Protein AF-A0A1G0JQZ8-F1 (afdb_monomer_lite)

Secondary structure (DSSP, 8-state):
-----------HHHHHHHHHHHHHHHTT--HHHHHHHHHHHHHHHH--B-TTSSBPPHHHHHHHHHHHHHHHHHHHHHHHS------GGGS-HHHHHHTS-SS-HHHHHHHHHHTTTPPPGGG-----------HHHHHHHHTS------

Sequence (150 aa):
MRCRGRPCIKNQSDDVIGKTAQKLIMLGFPRRKVYDELCVPAANILNRTDSYNKSLSSDRIEQIHENWVAETKNKLIQSKGYYIPFQRWRYKKFSLQSRRLKIPINDLIKLLLKNKGNWPEKNIPGIYIDWELAPKAEKELMLMPRCVLK

Foldseek 3Di:
DDPDDDPPPPLLLLLLLLLQLQVVVLLLDDNLVSLQLLQVLSCVLVVDADPVSHGDHSVRSVVSNVVNVVVVQVVCCVPPVGDDDDDSQQDDPVLSVLSDDPDDSNVSSNQCSNVSSDDDPVDDRCSPPPSRGDPVRVVVVVVDPDPPDD

pLDDT: mean 73.19, std 17.37, range [35.72, 93.06]

Structure (mmCIF, N/CA/C/O backbone):
data_AF-A0A1G0JQZ8-F1
#
_entry.id   AF-A0A1G0JQZ8-F1
#
loop_
_atom_site.group_PDB
_atom_site.id
_atom_site.type_symbol
_atom_site.label_atom_id
_atom_site.label_alt_id
_atom_site.label_comp_id
_atom_site.label_asym_id
_atom_site.label_entity_id
_atom_site.label_seq_id
_atom_site.pdbx_PDB_ins_code
_atom_site.Cartn_x
_atom_site.Cartn_y
_atom_site.Cartn_z
_atom_site.occupancy
_atom_site.B_iso_or_equiv
_atom_site.auth_seq_id
_atom_site.auth_comp_id
_atom_site.auth_asym_id
_atom_site.auth_atom_id
_atom_site.pdbx_PDB_model_num
ATOM 1 N N . MET A 1 1 ? 37.049 4.497 -0.573 1.00 35.72 1 MET A N 1
ATOM 2 C CA . MET A 1 1 ? 36.426 5.278 -1.667 1.00 35.72 1 MET A CA 1
ATOM 3 C C . MET A 1 1 ? 34.988 5.615 -1.283 1.00 35.72 1 MET A C 1
ATOM 5 O O . MET A 1 1 ? 34.199 4.707 -1.070 1.00 35.72 1 MET A O 1
ATOM 9 N N . ARG A 1 2 ? 34.666 6.903 -1.092 1.00 38.53 2 ARG A N 1
ATOM 10 C CA . ARG A 1 2 ? 33.317 7.381 -0.732 1.00 38.53 2 ARG A CA 1
ATOM 11 C C . ARG A 1 2 ? 32.495 7.552 -2.011 1.00 38.53 2 ARG A C 1
ATOM 13 O O . ARG A 1 2 ? 32.789 8.454 -2.792 1.00 38.53 2 ARG A O 1
ATOM 20 N N . CYS A 1 3 ? 31.472 6.728 -2.216 1.00 37.31 3 CYS A N 1
ATOM 21 C CA . CYS A 1 3 ? 30.469 6.984 -3.248 1.00 37.31 3 CYS A CA 1
ATOM 22 C C . CYS A 1 3 ? 29.627 8.190 -2.807 1.00 37.31 3 CYS A C 1
ATOM 24 O O . CYS A 1 3 ? 28.748 8.070 -1.958 1.00 37.31 3 CYS A O 1
ATOM 26 N N . ARG A 1 4 ? 29.966 9.376 -3.324 1.00 40.69 4 ARG A N 1
ATOM 27 C CA . ARG A 1 4 ? 29.183 10.605 -3.147 1.00 40.69 4 ARG A CA 1
ATOM 28 C C . ARG A 1 4 ? 27.842 10.443 -3.864 1.00 40.69 4 ARG A C 1
ATOM 30 O O . ARG A 1 4 ? 27.792 9.929 -4.979 1.00 40.69 4 ARG A O 1
ATOM 37 N N . GLY A 1 5 ? 26.777 10.848 -3.178 1.00 43.28 5 GLY A N 1
ATOM 38 C CA . GLY A 1 5 ? 25.393 10.591 -3.543 1.00 43.28 5 GLY A CA 1
ATOM 39 C C . GLY A 1 5 ? 25.036 11.057 -4.948 1.00 43.28 5 GLY A C 1
ATOM 40 O O 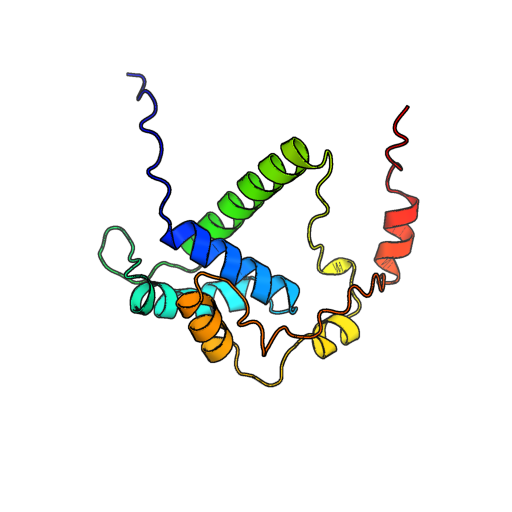. GLY A 1 5 ? 24.925 12.253 -5.209 1.00 43.28 5 GLY A O 1
ATOM 41 N N . ARG A 1 6 ? 24.760 10.093 -5.829 1.00 37.78 6 ARG A N 1
ATOM 42 C CA . ARG A 1 6 ? 23.808 10.345 -6.905 1.00 37.78 6 ARG A CA 1
ATOM 43 C C . ARG A 1 6 ? 22.442 10.503 -6.236 1.00 37.78 6 ARG A C 1
ATOM 45 O O . ARG A 1 6 ? 22.083 9.619 -5.455 1.00 37.78 6 ARG A O 1
ATOM 52 N N . PRO A 1 7 ? 21.692 11.588 -6.491 1.00 40.25 7 PRO A N 1
ATOM 53 C CA . PRO A 1 7 ? 20.300 11.631 -6.081 1.00 40.25 7 PRO A CA 1
ATOM 54 C C . PRO A 1 7 ? 19.634 10.415 -6.716 1.00 40.25 7 PRO A C 1
ATOM 56 O O . PRO A 1 7 ? 19.694 10.240 -7.935 1.00 40.25 7 PRO A O 1
ATOM 59 N N . CYS A 1 8 ? 19.092 9.524 -5.888 1.00 45.25 8 CYS A N 1
ATOM 60 C CA . CYS A 1 8 ? 18.277 8.416 -6.353 1.00 45.25 8 CYS A CA 1
ATOM 61 C C . CYS A 1 8 ? 17.207 9.049 -7.242 1.00 45.25 8 CYS A C 1
ATOM 63 O O . CYS A 1 8 ? 16.386 9.811 -6.729 1.00 45.25 8 CYS A O 1
ATOM 65 N N . ILE A 1 9 ? 17.277 8.845 -8.564 1.00 48.66 9 ILE A N 1
ATOM 66 C CA . ILE A 1 9 ? 16.273 9.384 -9.482 1.00 48.66 9 ILE A CA 1
ATOM 67 C C . ILE A 1 9 ? 14.943 8.904 -8.932 1.00 48.66 9 ILE A C 1
ATOM 69 O O . ILE A 1 9 ? 14.720 7.700 -8.790 1.00 48.66 9 ILE A O 1
ATOM 73 N N . LYS A 1 10 ? 14.116 9.858 -8.505 1.00 54.47 10 LYS A N 1
ATOM 74 C CA . LYS A 1 10 ? 12.875 9.530 -7.837 1.00 54.47 10 LYS A CA 1
ATOM 75 C C . LYS A 1 10 ? 11.973 8.879 -8.873 1.00 54.47 10 LYS A C 1
ATOM 77 O O . LYS A 1 10 ? 11.407 9.559 -9.725 1.00 54.47 10 LYS A O 1
ATOM 82 N N . ASN A 1 11 ? 11.872 7.557 -8.817 1.00 73.44 11 ASN A N 1
ATOM 83 C CA . ASN A 1 11 ? 11.034 6.810 -9.735 1.00 73.44 11 ASN A CA 1
ATOM 84 C C . ASN A 1 11 ? 9.582 7.186 -9.461 1.00 73.44 11 ASN A C 1
ATOM 86 O O . ASN A 1 11 ? 9.010 6.819 -8.435 1.00 73.44 11 ASN A O 1
ATOM 90 N N . GLN A 1 12 ? 8.976 7.913 -10.397 1.00 84.25 12 GLN A N 1
ATOM 91 C CA . GLN A 1 12 ? 7.564 8.280 -10.340 1.00 84.25 12 GLN A CA 1
ATOM 92 C C . GLN A 1 12 ? 6.673 7.042 -10.138 1.00 84.25 12 GLN A C 1
ATOM 94 O O . GLN A 1 12 ? 5.681 7.104 -9.414 1.00 84.25 12 GLN A O 1
ATOM 99 N N . SER A 1 13 ? 7.074 5.900 -10.703 1.00 86.06 13 SER A N 1
ATOM 100 C CA . SER A 1 13 ? 6.422 4.603 -10.516 1.00 86.06 13 SER A CA 1
ATOM 101 C C . SER A 1 13 ? 6.472 4.105 -9.068 1.00 86.06 13 SER A C 1
ATOM 103 O O . SER A 1 13 ? 5.464 3.609 -8.574 1.00 86.06 13 SER A O 1
ATOM 105 N N . ASP A 1 14 ? 7.592 4.283 -8.360 1.00 88.81 14 ASP A N 1
ATOM 106 C CA . ASP A 1 14 ? 7.737 3.857 -6.959 1.00 88.81 14 ASP A CA 1
ATOM 107 C C . ASP A 1 14 ? 6.813 4.698 -6.050 1.00 88.81 14 ASP A C 1
ATOM 109 O O . ASP A 1 14 ? 6.157 4.167 -5.153 1.00 88.81 14 ASP A O 1
ATOM 113 N N . ASP A 1 15 ? 6.644 5.988 -6.362 1.00 89.75 15 ASP A N 1
ATOM 114 C CA . ASP A 1 15 ? 5.682 6.876 -5.692 1.00 89.75 15 ASP A CA 1
ATOM 115 C C . ASP A 1 15 ? 4.223 6.422 -5.906 1.00 89.75 15 ASP A C 1
ATOM 117 O O . ASP A 1 15 ? 3.404 6.466 -4.982 1.00 89.75 15 ASP A O 1
ATOM 121 N N . VAL A 1 16 ? 3.878 5.978 -7.120 1.00 91.44 16 VAL A N 1
ATOM 122 C CA . VAL A 1 16 ? 2.539 5.452 -7.446 1.00 91.44 16 VAL A CA 1
ATOM 123 C C . VAL A 1 16 ? 2.278 4.126 -6.728 1.00 91.44 16 VAL A C 1
ATOM 125 O O . VAL A 1 16 ? 1.188 3.935 -6.178 1.00 91.44 16 VAL A O 1
ATOM 128 N N . ILE A 1 17 ? 3.268 3.232 -6.688 1.00 91.81 17 ILE A N 1
ATOM 129 C CA . ILE A 1 17 ? 3.188 1.947 -5.979 1.00 91.81 17 ILE A CA 1
ATOM 130 C C . ILE A 1 17 ? 2.993 2.190 -4.480 1.00 91.81 17 ILE A C 1
ATOM 132 O O . ILE A 1 17 ? 2.048 1.655 -3.897 1.00 91.81 17 ILE A O 1
ATOM 136 N N . GLY A 1 18 ? 3.812 3.056 -3.873 1.00 90.56 18 GLY A N 1
ATOM 137 C CA . GLY A 1 18 ? 3.715 3.404 -2.454 1.00 90.56 18 GLY A CA 1
ATOM 138 C C . GLY A 1 18 ? 2.347 3.980 -2.079 1.00 90.56 18 GLY A C 1
ATOM 139 O O . GLY A 1 18 ? 1.711 3.510 -1.131 1.00 90.56 18 GLY A O 1
ATOM 140 N N . LYS A 1 19 ? 1.828 4.925 -2.877 1.00 90.88 19 LYS A N 1
ATOM 141 C CA . LYS A 1 19 ? 0.471 5.480 -2.702 1.00 90.88 19 LYS A CA 1
ATOM 142 C C . LYS A 1 19 ? -0.619 4.416 -2.810 1.00 90.88 19 LYS A C 1
ATOM 144 O O . LYS A 1 19 ? -1.554 4.407 -2.007 1.00 90.88 19 LYS A O 1
ATOM 149 N N . THR A 1 20 ? -0.513 3.534 -3.800 1.00 91.44 20 THR A N 1
ATOM 150 C CA . THR A 1 20 ? -1.500 2.475 -4.054 1.00 91.44 20 THR A CA 1
ATOM 151 C C . THR A 1 20 ? -1.538 1.478 -2.901 1.00 91.44 20 THR A C 1
ATOM 153 O O . THR A 1 20 ? -2.612 1.205 -2.359 1.00 91.44 20 THR A O 1
ATOM 156 N N . ALA A 1 21 ? -0.368 1.005 -2.464 1.00 91.44 21 ALA A N 1
ATOM 157 C CA . ALA A 1 21 ? -0.238 0.112 -1.320 1.00 91.44 21 ALA A CA 1
ATOM 158 C C . ALA A 1 21 ? -0.844 0.740 -0.058 1.00 91.44 21 ALA A C 1
ATOM 160 O O . ALA A 1 21 ? -1.675 0.119 0.609 1.00 91.44 21 ALA A O 1
ATOM 161 N N . GLN A 1 22 ? -0.513 2.006 0.222 1.00 89.75 22 GLN A N 1
ATOM 162 C CA . GLN A 1 22 ? -1.040 2.718 1.383 1.00 89.75 22 GLN A CA 1
ATOM 163 C C . GLN A 1 22 ? -2.572 2.788 1.377 1.00 89.75 22 GLN A C 1
ATOM 165 O O . GLN A 1 22 ? -3.200 2.535 2.405 1.00 89.75 22 GLN A O 1
ATOM 170 N N . LYS A 1 23 ? -3.194 3.093 0.233 1.00 87.12 23 LYS A N 1
ATOM 171 C CA . LYS A 1 23 ? -4.658 3.198 0.130 1.00 87.12 23 LYS A CA 1
ATOM 172 C C . LYS A 1 23 ? -5.361 1.870 0.364 1.00 87.12 23 LYS A C 1
ATOM 174 O O . LYS A 1 23 ? -6.347 1.830 1.093 1.00 87.12 23 LYS A O 1
ATOM 179 N N . LEU A 1 24 ? -4.838 0.781 -0.188 1.00 87.25 24 LEU A N 1
ATOM 180 C CA . LEU A 1 24 ? -5.396 -0.554 0.037 1.00 87.25 24 LEU A CA 1
ATOM 181 C C . LEU A 1 24 ? -5.239 -0.984 1.503 1.00 87.25 24 LEU A C 1
ATOM 183 O O . LEU A 1 24 ? -6.166 -1.535 2.098 1.00 87.25 24 LEU A O 1
ATOM 187 N N . ILE A 1 25 ? -4.106 -0.664 2.130 1.00 86.44 25 ILE A N 1
ATOM 188 C CA . ILE A 1 25 ? -3.901 -0.909 3.563 1.00 86.44 25 ILE A CA 1
ATOM 189 C C . ILE A 1 25 ? -4.911 -0.111 4.402 1.00 86.44 25 ILE A C 1
ATOM 191 O O . ILE A 1 25 ? -5.494 -0.663 5.338 1.00 86.44 25 ILE A O 1
ATOM 195 N N . MET A 1 26 ? -5.173 1.150 4.045 1.00 79.94 26 MET A N 1
ATOM 196 C CA . MET A 1 26 ? -6.178 1.991 4.710 1.00 79.94 26 MET A CA 1
ATOM 197 C C . MET A 1 26 ? -7.615 1.471 4.537 1.00 79.94 26 MET A C 1
ATOM 199 O O . MET A 1 26 ? -8.426 1.626 5.450 1.00 79.94 26 MET A O 1
ATOM 203 N N . LEU A 1 27 ? -7.912 0.782 3.429 1.00 78.00 27 LEU A N 1
ATOM 204 C CA . LEU A 1 27 ? -9.167 0.040 3.226 1.00 78.00 27 LEU A CA 1
ATOM 205 C C . LEU A 1 27 ? -9.257 -1.266 4.033 1.00 78.00 27 LEU A C 1
ATOM 207 O O . LEU A 1 27 ? -10.251 -1.984 3.958 1.00 78.00 27 LEU A O 1
ATOM 211 N N . GLY A 1 28 ? -8.229 -1.603 4.813 1.00 76.88 28 GLY A N 1
ATOM 212 C CA . GLY A 1 28 ? -8.234 -2.770 5.690 1.00 76.88 28 GLY A CA 1
ATOM 213 C C . GLY A 1 28 ? -7.759 -4.067 5.029 1.00 76.88 28 GLY A C 1
ATOM 214 O O . GLY A 1 28 ? -7.887 -5.148 5.63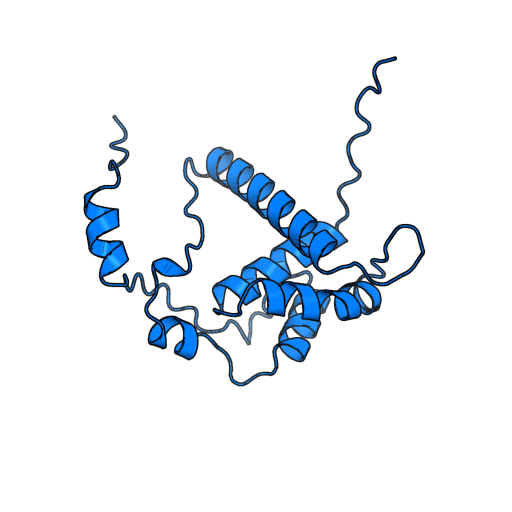6 1.00 76.88 28 GLY A O 1
ATOM 215 N N . PHE A 1 29 ? -7.169 -4.006 3.831 1.00 83.75 29 PHE A N 1
ATOM 216 C CA . PHE A 1 29 ? -6.486 -5.162 3.249 1.00 83.75 29 PHE A CA 1
ATOM 217 C C . PHE A 1 29 ? -5.212 -5.512 4.052 1.00 83.75 29 PHE A C 1
ATOM 219 O O . PHE A 1 29 ? -4.554 -4.619 4.596 1.00 83.75 29 PHE A O 1
ATOM 226 N N . PRO A 1 30 ? -4.876 -6.806 4.226 1.00 85.50 30 PRO A N 1
ATOM 227 C CA . PRO A 1 30 ? -3.631 -7.215 4.882 1.00 85.50 30 PRO A CA 1
ATOM 228 C C . PRO A 1 30 ? -2.408 -6.809 4.050 1.00 85.50 30 PRO A C 1
ATOM 230 O O . PRO A 1 30 ? -2.426 -6.993 2.838 1.00 85.50 30 PRO A O 1
ATOM 233 N N . ARG A 1 31 ? -1.336 -6.325 4.695 1.00 88.94 31 ARG A N 1
ATOM 234 C CA . ARG A 1 31 ? -0.118 -5.840 4.012 1.00 88.94 31 ARG A CA 1
ATOM 235 C C . ARG A 1 31 ? 0.469 -6.857 3.033 1.00 88.94 31 ARG A C 1
ATOM 237 O O . ARG A 1 31 ? 0.591 -6.537 1.861 1.00 88.94 31 ARG A O 1
ATOM 244 N N . ARG A 1 32 ? 0.732 -8.090 3.490 1.00 88.88 32 ARG A N 1
ATOM 245 C CA . ARG A 1 32 ? 1.304 -9.149 2.638 1.00 88.88 32 ARG A CA 1
ATOM 246 C C . ARG A 1 32 ? 0.467 -9.404 1.391 1.00 88.88 32 ARG A C 1
ATOM 248 O O . ARG A 1 32 ? 0.981 -9.292 0.291 1.00 88.88 32 ARG A O 1
ATOM 255 N N . LYS A 1 33 ? -0.851 -9.551 1.561 1.00 89.00 33 LYS A N 1
ATOM 256 C CA . LYS A 1 33 ? -1.777 -9.705 0.433 1.00 89.00 33 LYS A CA 1
ATOM 257 C C . LYS A 1 33 ? -1.705 -8.534 -0.558 1.00 89.00 33 LYS A C 1
ATOM 259 O O . LYS A 1 33 ? -1.750 -8.755 -1.759 1.00 89.00 33 LYS A O 1
ATOM 264 N N . VAL A 1 34 ? -1.596 -7.295 -0.069 1.00 90.06 34 VAL A N 1
ATOM 265 C CA . VAL A 1 34 ? -1.443 -6.114 -0.937 1.00 90.06 34 VAL A CA 1
ATOM 266 C C . VAL A 1 34 ? -0.130 -6.172 -1.720 1.00 90.06 34 VAL A C 1
ATOM 268 O O . VAL A 1 34 ? -0.134 -5.892 -2.914 1.00 90.06 34 VAL A O 1
ATOM 271 N N . TYR A 1 35 ? 0.977 -6.531 -1.070 1.00 92.81 35 TYR A N 1
ATOM 272 C CA . TYR A 1 35 ? 2.288 -6.588 -1.717 1.00 92.81 35 TYR A CA 1
ATOM 273 C C . TYR A 1 35 ? 2.359 -7.694 -2.772 1.00 92.81 35 TYR A C 1
ATOM 275 O O . TYR A 1 35 ? 2.791 -7.428 -3.892 1.00 92.81 35 TYR A O 1
ATOM 283 N N . ASP A 1 36 ? 1.863 -8.889 -2.455 1.00 90.62 36 ASP A N 1
ATOM 284 C CA . ASP A 1 36 ? 1.840 -10.024 -3.382 1.00 90.62 36 ASP A CA 1
ATOM 285 C C . ASP A 1 36 ? 1.002 -9.702 -4.629 1.00 90.62 36 ASP A C 1
ATOM 287 O O . ASP A 1 36 ? 1.443 -9.908 -5.760 1.00 90.62 36 ASP A O 1
ATOM 291 N N . GLU A 1 37 ? -0.180 -9.106 -4.444 1.00 91.75 37 GLU A N 1
ATOM 292 C CA . GLU A 1 37 ? -1.065 -8.776 -5.564 1.00 91.75 37 GLU A CA 1
ATOM 293 C C . GLU A 1 37 ? -0.615 -7.555 -6.382 1.00 91.75 37 GLU A C 1
ATOM 295 O O . GLU A 1 37 ? -1.043 -7.402 -7.525 1.00 91.75 37 GLU A O 1
ATOM 300 N N . LEU A 1 38 ? 0.262 -6.694 -5.852 1.00 90.88 38 LEU A N 1
ATOM 301 C CA . LEU A 1 38 ? 0.801 -5.542 -6.588 1.00 90.88 38 LEU A CA 1
ATOM 302 C C . LEU A 1 38 ? 1.944 -5.904 -7.548 1.00 90.88 38 LEU A C 1
ATOM 304 O O . LEU A 1 38 ? 2.194 -5.138 -8.480 1.00 90.88 38 LEU A O 1
ATOM 308 N N . CYS A 1 39 ? 2.607 -7.051 -7.361 1.00 88.69 39 CYS A N 1
ATOM 309 C CA . CYS A 1 39 ? 3.801 -7.463 -8.113 1.00 88.69 39 CYS A CA 1
ATOM 310 C C . CYS A 1 39 ? 3.590 -7.453 -9.633 1.00 88.69 39 CYS A C 1
ATOM 312 O O . CYS A 1 39 ? 4.309 -6.779 -10.376 1.00 88.69 39 CYS A O 1
ATOM 314 N N . VAL A 1 40 ? 2.570 -8.178 -10.095 1.00 87.00 40 VAL A N 1
ATOM 315 C CA . VAL A 1 40 ? 2.275 -8.342 -11.525 1.00 87.00 40 VAL A CA 1
ATOM 316 C C . VAL A 1 40 ? 1.653 -7.075 -12.134 1.00 87.00 40 VAL A C 1
ATOM 318 O O . VAL A 1 40 ? 2.137 -6.617 -13.171 1.00 87.00 40 VAL A O 1
ATOM 321 N N . PRO A 1 41 ? 0.635 -6.435 -11.520 1.00 88.44 41 PRO A N 1
ATOM 322 C CA . PRO A 1 41 ? 0.048 -5.216 -12.072 1.00 88.44 41 PRO A CA 1
ATOM 323 C C . PRO A 1 41 ? 1.024 -4.037 -12.151 1.00 88.44 41 PRO A C 1
ATOM 325 O O . PRO A 1 41 ? 0.945 -3.262 -13.103 1.00 88.44 41 PRO A O 1
ATOM 328 N N . ALA A 1 42 ? 1.950 -3.894 -11.196 1.00 87.00 42 ALA A N 1
ATOM 329 C CA . ALA A 1 42 ? 2.960 -2.835 -11.236 1.00 87.00 42 ALA A CA 1
ATOM 330 C C . ALA A 1 42 ? 3.915 -3.002 -12.428 1.00 87.00 42 ALA A C 1
ATOM 332 O O . ALA A 1 42 ? 4.210 -2.022 -13.115 1.00 87.00 42 ALA A O 1
ATOM 333 N N . ALA A 1 43 ? 4.335 -4.237 -12.714 1.00 85.38 43 ALA A N 1
ATOM 334 C CA . ALA A 1 43 ? 5.151 -4.540 -13.884 1.00 85.38 43 ALA A CA 1
ATOM 335 C C . ALA A 1 43 ? 4.401 -4.239 -15.188 1.00 85.38 43 ALA A C 1
ATOM 337 O O . ALA A 1 43 ? 4.941 -3.562 -16.055 1.00 85.38 43 ALA A O 1
ATOM 338 N N . ASN A 1 44 ? 3.138 -4.657 -15.287 1.00 86.06 44 ASN A N 1
ATOM 339 C CA . ASN A 1 44 ? 2.362 -4.542 -16.524 1.00 86.06 44 ASN A CA 1
ATOM 340 C C . ASN A 1 44 ? 1.854 -3.120 -16.820 1.00 86.06 44 ASN A C 1
ATOM 342 O O . ASN A 1 44 ? 1.719 -2.754 -17.980 1.00 86.06 44 ASN A O 1
ATOM 346 N N . ILE A 1 45 ? 1.503 -2.334 -15.795 1.00 84.69 45 ILE A N 1
ATOM 347 C CA . ILE A 1 45 ? 0.879 -1.008 -15.980 1.00 84.69 45 ILE A CA 1
ATOM 348 C C . ILE A 1 45 ? 1.916 0.111 -15.941 1.00 84.69 45 ILE A C 1
ATOM 350 O O . ILE A 1 45 ? 1.811 1.074 -16.696 1.00 84.69 45 ILE A O 1
ATOM 354 N N . LEU A 1 46 ? 2.895 0.017 -15.040 1.00 83.06 46 LEU A N 1
ATOM 355 C CA . LEU A 1 46 ? 3.900 1.065 -14.844 1.00 83.06 46 LEU A CA 1
ATOM 356 C C . LEU A 1 46 ? 5.231 0.741 -15.528 1.00 83.06 46 LEU A C 1
ATOM 358 O O . LEU A 1 46 ? 6.195 1.480 -15.322 1.00 83.06 46 LEU A O 1
ATOM 362 N N . ASN A 1 47 ? 5.304 -0.367 -16.281 1.00 81.81 47 ASN A N 1
ATOM 363 C CA . ASN A 1 47 ? 6.537 -0.920 -16.855 1.00 81.81 47 ASN A CA 1
ATOM 364 C C . ASN A 1 47 ? 7.659 -1.034 -15.814 1.00 81.81 47 ASN A C 1
ATOM 366 O O . ASN A 1 47 ? 8.838 -0.836 -16.106 1.00 81.81 47 ASN A O 1
ATOM 370 N N . ARG A 1 48 ? 7.282 -1.294 -14.555 1.00 81.06 48 ARG A N 1
ATOM 371 C CA . ARG A 1 48 ? 8.210 -1.310 -13.432 1.00 81.06 48 ARG A CA 1
ATOM 372 C C . ARG A 1 48 ? 8.645 -2.740 -13.147 1.00 81.06 48 ARG A C 1
ATOM 374 O O . ARG A 1 48 ? 7.974 -3.471 -12.423 1.00 81.06 48 ARG A O 1
ATOM 381 N N . THR A 1 49 ? 9.795 -3.107 -13.689 1.00 80.62 49 THR A N 1
ATOM 382 C CA . THR A 1 49 ? 10.442 -4.407 -13.485 1.00 80.62 49 THR A CA 1
ATOM 383 C C . THR A 1 49 ? 11.671 -4.285 -12.592 1.00 80.62 49 THR A C 1
ATOM 385 O O . THR A 1 49 ? 12.193 -3.188 -12.391 1.00 80.62 49 THR A O 1
ATOM 388 N N . ASP A 1 50 ? 12.132 -5.399 -12.033 1.00 75.88 50 ASP A N 1
ATOM 389 C CA . ASP A 1 50 ? 13.422 -5.470 -11.347 1.00 75.88 50 ASP A CA 1
ATOM 390 C C . ASP A 1 50 ? 14.601 -5.386 -12.342 1.00 75.88 50 ASP A C 1
ATOM 392 O O . ASP A 1 50 ? 14.391 -5.349 -13.558 1.00 75.88 50 ASP A O 1
ATOM 396 N N . SER A 1 51 ? 15.843 -5.386 -11.849 1.00 73.81 51 SER A N 1
ATOM 397 C CA . SER A 1 51 ? 17.072 -5.332 -12.666 1.00 73.81 51 SER A CA 1
ATOM 398 C C . SER A 1 51 ? 17.174 -6.435 -13.731 1.00 73.81 51 SER A C 1
ATOM 400 O O . SER A 1 51 ? 17.866 -6.259 -14.728 1.00 73.81 51 SER A O 1
ATOM 402 N N . TYR A 1 52 ? 16.451 -7.544 -13.549 1.00 74.56 52 TYR A N 1
ATOM 403 C CA . TYR A 1 52 ? 16.376 -8.677 -14.477 1.00 74.56 52 TYR A CA 1
ATOM 404 C C . TYR A 1 52 ? 15.138 -8.662 -15.395 1.00 74.56 52 TYR A C 1
ATOM 406 O O . TYR A 1 52 ? 14.759 -9.710 -15.915 1.00 74.56 52 TYR A O 1
ATOM 414 N N . ASN A 1 53 ? 14.452 -7.523 -15.555 1.00 75.19 53 ASN A N 1
ATOM 415 C CA . ASN A 1 53 ? 13.201 -7.393 -16.326 1.00 75.19 53 ASN A CA 1
ATOM 416 C C . ASN A 1 53 ? 12.040 -8.293 -15.849 1.00 75.19 53 ASN A C 1
ATOM 418 O O . ASN A 1 53 ? 11.068 -8.508 -16.569 1.00 75.19 53 ASN A O 1
ATOM 422 N N . LYS A 1 54 ? 12.108 -8.800 -14.615 1.00 77.56 54 LYS A N 1
ATOM 423 C CA . LYS A 1 54 ? 11.030 -9.570 -13.976 1.00 77.56 54 LYS A CA 1
ATOM 424 C C . LYS A 1 54 ? 10.086 -8.653 -13.204 1.00 77.56 54 LYS A C 1
ATOM 426 O O . LYS A 1 54 ? 10.456 -7.532 -12.850 1.00 77.56 54 LYS A O 1
ATOM 431 N N . SER A 1 55 ? 8.877 -9.132 -12.908 1.00 79.62 55 SER A N 1
ATOM 432 C CA . SER A 1 55 ? 7.992 -8.449 -11.960 1.00 79.62 55 SER A CA 1
ATOM 433 C C . SER A 1 55 ? 8.700 -8.247 -10.621 1.00 79.62 55 SER A C 1
ATOM 435 O O . SER A 1 55 ? 9.456 -9.118 -10.188 1.00 79.62 55 SER A O 1
ATOM 437 N N . LEU A 1 56 ? 8.442 -7.115 -9.964 1.00 84.75 56 LEU A N 1
ATOM 438 C CA . LEU A 1 56 ? 8.968 -6.863 -8.623 1.00 84.75 56 LEU A CA 1
ATOM 439 C C . LEU A 1 56 ? 8.521 -7.968 -7.657 1.00 84.75 56 LEU A C 1
ATOM 441 O O . LEU A 1 56 ? 7.396 -8.453 -7.761 1.00 84.75 56 LEU A O 1
ATOM 445 N N . SER A 1 57 ? 9.389 -8.342 -6.717 1.00 89.44 57 SER A N 1
ATOM 446 C CA . SER A 1 57 ? 9.009 -9.208 -5.600 1.00 89.44 57 SER A CA 1
ATOM 447 C C . SER A 1 57 ? 8.156 -8.448 -4.583 1.00 89.44 57 SER A C 1
ATOM 449 O O . SER A 1 57 ? 8.220 -7.215 -4.491 1.00 89.44 57 SER A O 1
ATOM 451 N N . SER A 1 58 ? 7.388 -9.178 -3.774 1.00 90.56 58 SER A N 1
ATOM 452 C CA . SER A 1 58 ? 6.573 -8.568 -2.722 1.00 90.56 58 SER A CA 1
ATOM 453 C C . SER A 1 58 ? 7.430 -7.841 -1.685 1.00 90.56 58 SER A C 1
ATOM 455 O O . SER A 1 58 ? 7.074 -6.737 -1.282 1.00 90.56 58 SER A O 1
ATOM 457 N N . ASP A 1 59 ? 8.609 -8.370 -1.355 1.00 90.19 59 ASP A N 1
ATOM 458 C CA . ASP A 1 59 ? 9.579 -7.701 -0.477 1.00 90.19 59 ASP A CA 1
ATOM 459 C C . ASP A 1 59 ? 10.095 -6.388 -1.076 1.00 90.19 59 ASP A C 1
ATOM 461 O O . ASP A 1 59 ? 10.294 -5.397 -0.371 1.00 90.19 59 ASP A O 1
ATOM 465 N N . ARG A 1 60 ? 10.274 -6.328 -2.402 1.00 89.56 60 ARG A N 1
ATOM 466 C CA . ARG A 1 60 ? 10.684 -5.084 -3.058 1.00 89.56 60 ARG A CA 1
ATOM 467 C C . ARG A 1 60 ? 9.572 -4.037 -3.020 1.00 89.56 60 ARG A C 1
ATOM 469 O O . ARG A 1 60 ? 9.858 -2.852 -2.847 1.00 89.56 60 ARG A O 1
ATOM 476 N N . ILE A 1 61 ? 8.316 -4.456 -3.151 1.00 90.88 61 ILE A N 1
ATOM 477 C CA . ILE A 1 61 ? 7.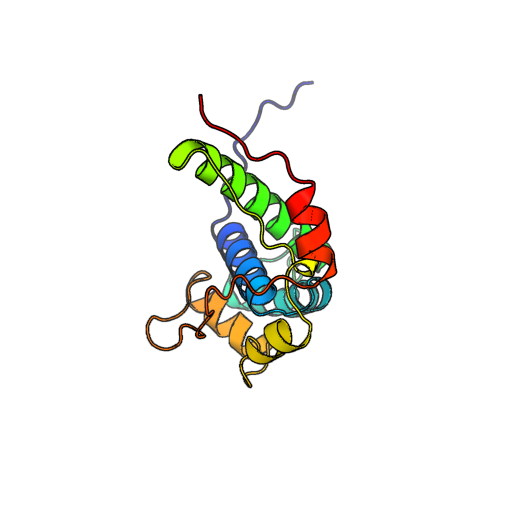152 -3.571 -3.007 1.00 90.88 61 ILE A CA 1
ATOM 478 C C . ILE A 1 61 ? 7.000 -3.090 -1.565 1.00 90.88 61 ILE A C 1
ATOM 480 O O . ILE A 1 61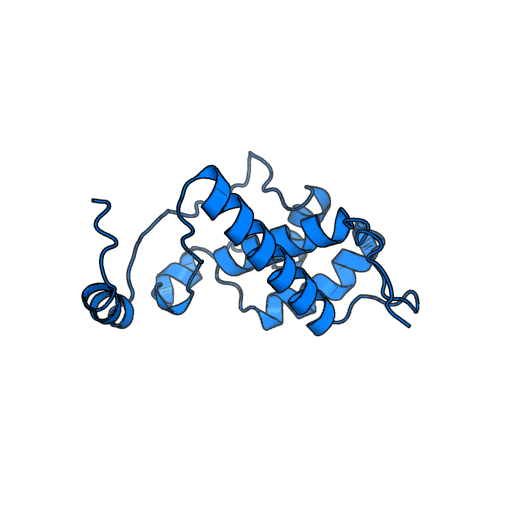 ? 6.704 -1.913 -1.355 1.00 90.88 61 ILE A O 1
ATOM 484 N N . GLU A 1 62 ? 7.245 -3.959 -0.587 1.00 93.06 62 GLU A N 1
ATOM 485 C CA . GLU A 1 62 ? 7.287 -3.597 0.830 1.00 93.06 62 GLU A CA 1
ATOM 486 C C . GLU A 1 62 ? 8.334 -2.503 1.078 1.00 93.06 62 GLU A C 1
ATOM 488 O O . GLU A 1 62 ? 7.985 -1.440 1.588 1.00 93.06 62 GLU A O 1
ATOM 493 N N . GLN A 1 63 ? 9.566 -2.674 0.588 1.00 91.00 63 GLN A N 1
ATOM 494 C CA . GLN A 1 63 ? 10.614 -1.647 0.682 1.00 91.00 63 GLN A CA 1
ATOM 495 C C . GLN A 1 63 ? 10.209 -0.316 0.029 1.00 91.00 63 GLN A C 1
ATOM 497 O O . GLN A 1 63 ? 10.454 0.755 0.586 1.00 91.00 63 GLN A O 1
ATOM 502 N N . ILE A 1 64 ? 9.593 -0.358 -1.159 1.00 90.75 64 ILE A N 1
ATOM 503 C CA . ILE A 1 64 ? 9.090 0.847 -1.840 1.00 90.75 64 ILE A CA 1
ATOM 504 C C . ILE A 1 64 ? 8.030 1.541 -0.978 1.00 90.75 64 ILE A C 1
ATOM 506 O O . ILE A 1 64 ? 8.070 2.762 -0.809 1.00 90.75 64 ILE A O 1
ATOM 510 N N . HIS A 1 65 ? 7.094 0.777 -0.413 1.00 93.06 65 HIS A N 1
ATOM 511 C CA . HIS A 1 65 ? 6.035 1.304 0.442 1.00 93.06 65 HIS A CA 1
ATOM 512 C C . HIS A 1 65 ? 6.592 1.918 1.731 1.00 93.06 65 HIS A C 1
ATOM 514 O O . HIS A 1 65 ? 6.198 3.028 2.085 1.00 93.06 65 HIS A O 1
ATOM 520 N N . GLU A 1 66 ? 7.536 1.262 2.401 1.00 90.75 66 GLU A N 1
ATOM 521 C CA . GLU A 1 66 ? 8.163 1.771 3.625 1.00 90.75 66 GLU A CA 1
ATOM 522 C C . GLU A 1 66 ? 8.947 3.063 3.385 1.00 90.75 66 GLU A C 1
ATOM 524 O O . GLU A 1 66 ? 8.761 4.043 4.116 1.00 90.75 66 GLU A O 1
ATOM 529 N N . ASN A 1 67 ? 9.749 3.109 2.317 1.00 90.38 67 ASN A N 1
ATOM 530 C CA . ASN A 1 67 ? 10.465 4.319 1.911 1.00 90.38 67 ASN A CA 1
ATOM 531 C C . ASN A 1 67 ? 9.488 5.464 1.620 1.00 90.38 67 ASN A C 1
ATOM 533 O O . ASN A 1 67 ? 9.669 6.587 2.098 1.00 90.38 67 ASN A O 1
ATOM 537 N N . TRP A 1 68 ? 8.402 5.170 0.903 1.00 91.62 68 TRP A N 1
ATOM 538 C CA . TRP A 1 68 ? 7.360 6.146 0.609 1.00 91.62 68 TRP A CA 1
ATOM 539 C C . TRP A 1 68 ? 6.679 6.681 1.880 1.00 91.62 68 TRP A C 1
ATOM 541 O O . TRP A 1 68 ? 6.434 7.888 1.996 1.00 91.62 68 TRP A O 1
ATOM 551 N N . VAL A 1 69 ? 6.391 5.816 2.859 1.00 88.00 69 VAL A N 1
ATOM 552 C CA . VAL A 1 69 ? 5.813 6.219 4.152 1.00 88.00 69 VAL A CA 1
ATOM 553 C C . VAL A 1 69 ? 6.781 7.113 4.926 1.00 88.00 69 VAL A C 1
ATOM 555 O O . VAL A 1 69 ? 6.351 8.130 5.473 1.00 88.00 69 VAL A O 1
ATOM 558 N N . ALA A 1 70 ? 8.071 6.775 4.958 1.00 86.88 70 ALA A N 1
ATOM 559 C CA . ALA A 1 70 ? 9.092 7.573 5.633 1.00 86.88 70 ALA A CA 1
ATOM 560 C C . ALA A 1 70 ? 9.229 8.973 5.009 1.00 86.88 70 ALA A C 1
ATOM 562 O O . ALA A 1 70 ? 9.205 9.978 5.725 1.00 86.88 70 ALA A O 1
ATOM 563 N N . GLU A 1 71 ? 9.277 9.061 3.678 1.00 87.44 71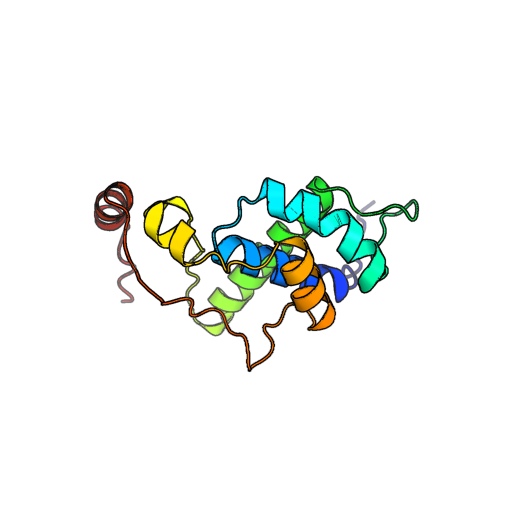 GLU A N 1
ATOM 564 C CA . GLU A 1 71 ? 9.285 10.344 2.967 1.00 87.44 71 GLU A CA 1
ATOM 565 C C . GLU A 1 71 ? 8.023 11.164 3.246 1.00 87.44 71 GLU A C 1
ATOM 567 O O . GLU A 1 71 ? 8.094 12.367 3.505 1.00 87.44 71 GLU A O 1
ATOM 572 N N . THR A 1 72 ? 6.857 10.520 3.195 1.00 85.06 72 THR A N 1
ATOM 573 C CA . THR A 1 72 ? 5.565 11.181 3.414 1.00 85.06 72 THR A CA 1
ATOM 574 C C . THR A 1 72 ? 5.446 11.695 4.844 1.00 85.06 72 THR A C 1
ATOM 576 O O . THR A 1 72 ? 4.999 12.823 5.052 1.00 85.06 72 THR A O 1
ATOM 579 N N . LYS A 1 73 ? 5.910 10.915 5.826 1.00 83.50 73 LYS A N 1
ATOM 580 C CA . LYS A 1 73 ? 6.011 11.333 7.228 1.00 83.50 73 LYS A CA 1
ATOM 581 C C . LYS A 1 73 ? 6.866 12.591 7.357 1.00 83.50 73 LYS A C 1
ATOM 583 O O . LYS A 1 73 ? 6.403 13.565 7.940 1.00 83.50 73 LYS A O 1
ATOM 588 N N . ASN A 1 74 ? 8.071 12.594 6.788 1.00 83.88 74 ASN A N 1
ATOM 589 C CA . ASN A 1 74 ? 8.976 13.742 6.879 1.00 83.88 74 ASN A CA 1
ATOM 590 C C . ASN A 1 74 ? 8.364 14.995 6.239 1.00 83.88 74 ASN A C 1
ATOM 592 O O . ASN A 1 74 ? 8.381 16.062 6.847 1.00 83.88 74 ASN A O 1
ATOM 596 N N . LYS A 1 75 ? 7.731 14.856 5.068 1.00 82.69 75 LYS A N 1
ATOM 597 C CA . LYS A 1 75 ? 7.029 15.961 4.395 1.00 82.69 75 LYS A CA 1
ATOM 598 C C . LYS A 1 75 ? 5.867 16.511 5.216 1.00 82.69 75 LYS A C 1
ATOM 600 O O . LYS A 1 75 ? 5.679 17.723 5.279 1.00 82.69 75 LYS A O 1
ATOM 605 N N . LEU A 1 76 ? 5.069 15.642 5.835 1.00 75.25 76 LEU A N 1
ATOM 606 C CA . LEU A 1 76 ? 3.927 16.062 6.649 1.00 75.25 76 LEU A CA 1
ATOM 607 C C . LEU A 1 76 ? 4.369 16.720 7.956 1.00 75.25 76 LEU A C 1
ATOM 609 O O . LEU A 1 76 ? 3.794 17.732 8.333 1.00 75.25 76 LEU A O 1
ATOM 613 N N . ILE A 1 77 ? 5.426 16.223 8.596 1.00 77.69 77 ILE A N 1
ATOM 614 C CA . ILE A 1 77 ? 6.012 16.877 9.772 1.00 77.69 77 ILE A CA 1
ATOM 615 C C . ILE A 1 77 ? 6.554 18.262 9.398 1.00 77.69 77 ILE A C 1
ATOM 617 O O . ILE A 1 77 ? 6.269 19.226 10.096 1.00 77.69 77 ILE A O 1
ATOM 621 N N . GLN A 1 78 ? 7.262 18.391 8.273 1.00 77.00 78 GLN A N 1
ATOM 622 C CA . GLN A 1 78 ? 7.793 19.682 7.822 1.00 77.00 78 GLN A CA 1
ATOM 623 C C . GLN A 1 78 ? 6.697 20.684 7.435 1.00 77.00 78 GLN A C 1
ATOM 625 O O . GLN A 1 78 ? 6.840 21.870 7.702 1.00 77.00 78 GLN A O 1
ATOM 630 N N . SER A 1 79 ? 5.612 20.227 6.804 1.00 76.38 79 SER A N 1
ATOM 631 C CA . SER A 1 79 ? 4.551 21.120 6.305 1.00 76.38 79 SER A CA 1
ATOM 632 C C . SER A 1 79 ? 3.438 21.401 7.312 1.00 76.38 79 SER A C 1
ATOM 634 O O . SER A 1 79 ? 2.867 22.485 7.295 1.00 76.38 79 SER A O 1
ATOM 636 N N . LYS A 1 80 ? 3.091 20.428 8.161 1.00 74.62 80 LYS A N 1
ATOM 637 C CA . LYS A 1 80 ? 1.947 20.495 9.086 1.00 74.62 80 LYS A CA 1
ATOM 638 C C . LYS A 1 80 ? 2.339 20.366 10.557 1.00 74.62 80 LYS A C 1
ATOM 640 O O . LYS A 1 80 ? 1.470 20.474 11.413 1.00 74.62 80 LYS A O 1
ATOM 645 N N . GLY A 1 81 ? 3.603 20.080 10.866 1.00 74.31 81 GLY A N 1
ATOM 646 C CA . GLY A 1 81 ? 4.098 19.887 12.234 1.00 74.31 81 GLY A CA 1
ATOM 647 C C . GLY A 1 81 ? 3.790 18.516 12.847 1.00 74.31 81 GLY A C 1
ATOM 648 O O . GLY A 1 81 ? 4.381 18.159 13.861 1.00 74.31 81 GLY A O 1
ATOM 649 N N . TYR A 1 82 ? 2.907 17.710 12.246 1.00 69.12 82 TYR A N 1
ATOM 650 C CA . TYR A 1 82 ? 2.516 16.404 12.786 1.00 69.12 82 TYR A CA 1
ATOM 651 C C . TYR A 1 82 ? 2.207 15.366 11.695 1.00 69.12 82 TYR A C 1
ATOM 653 O O . TYR A 1 82 ? 1.842 15.689 10.564 1.00 69.12 82 TYR A O 1
ATOM 661 N N . TYR A 1 83 ? 2.337 14.083 12.052 1.00 68.31 83 TYR A N 1
ATOM 662 C CA . TYR A 1 83 ? 1.984 12.932 11.216 1.00 68.31 83 TYR A CA 1
ATOM 663 C C . TYR A 1 83 ? 1.299 11.861 12.065 1.00 68.31 83 TYR A C 1
ATOM 665 O O . TYR A 1 83 ? 1.865 11.397 13.054 1.00 68.31 83 TYR A O 1
ATOM 673 N N . ILE A 1 84 ? 0.104 11.435 11.655 1.00 68.00 84 ILE A N 1
ATOM 674 C CA . ILE A 1 84 ? -0.630 10.352 12.313 1.00 68.00 84 ILE A CA 1
ATOM 675 C C . ILE A 1 84 ? -0.559 9.116 11.406 1.00 68.00 84 ILE A C 1
ATOM 677 O O . ILE A 1 84 ? -1.207 9.098 10.356 1.00 68.00 84 ILE A O 1
ATOM 681 N N . PRO A 1 85 ? 0.226 8.082 11.760 1.00 69.38 85 PRO A N 1
ATOM 682 C CA . PRO A 1 85 ? 0.286 6.863 10.967 1.00 69.38 85 PRO A CA 1
ATOM 683 C C . PRO A 1 85 ? -1.037 6.098 11.037 1.00 69.38 85 PRO A C 1
ATOM 685 O O . PRO A 1 85 ? -1.664 6.000 12.092 1.00 69.38 85 PRO A O 1
ATOM 688 N N . PHE A 1 86 ? -1.415 5.455 9.931 1.00 69.88 86 PHE A N 1
ATOM 689 C CA . PHE A 1 86 ? -2.467 4.444 9.970 1.00 69.88 86 PHE A CA 1
ATOM 690 C C . PHE A 1 86 ? -1.997 3.248 10.808 1.00 69.88 86 PHE A C 1
ATOM 692 O O . PHE A 1 86 ? -1.064 2.533 10.438 1.00 69.88 86 PHE A O 1
ATOM 699 N N . GLN A 1 87 ? -2.661 3.022 11.938 1.00 69.81 87 GLN A N 1
ATOM 700 C CA . GLN A 1 87 ? -2.368 1.927 12.856 1.00 69.81 87 GLN A CA 1
ATOM 701 C C . GLN A 1 87 ? -3.535 0.941 12.840 1.00 69.81 87 GLN A C 1
ATOM 703 O O . GLN A 1 87 ? -4.580 1.193 13.428 1.00 69.81 87 GLN A O 1
ATOM 708 N N . ARG A 1 88 ? -3.366 -0.196 12.149 1.00 67.12 88 ARG A N 1
ATOM 709 C CA . ARG A 1 88 ? -4.431 -1.201 11.947 1.00 67.12 88 ARG A CA 1
ATOM 710 C C . ARG A 1 88 ? -5.075 -1.665 13.260 1.00 67.12 88 ARG A C 1
ATOM 712 O O . ARG A 1 88 ? -6.277 -1.895 13.285 1.00 67.12 88 ARG A O 1
ATOM 719 N N . TRP A 1 89 ? -4.287 -1.783 14.330 1.00 66.88 89 TRP A N 1
ATOM 720 C CA . TRP A 1 89 ? -4.745 -2.200 15.659 1.00 66.88 89 TRP A CA 1
ATOM 721 C C . TRP A 1 89 ? -5.675 -1.187 16.341 1.00 66.88 89 TRP A C 1
ATOM 723 O O . TRP A 1 89 ? -6.379 -1.560 17.276 1.00 66.88 89 TRP A O 1
ATOM 733 N N . ARG A 1 90 ? -5.728 0.065 15.863 1.00 65.81 90 ARG A N 1
ATOM 734 C CA . ARG A 1 90 ? -6.671 1.070 16.365 1.00 65.81 90 ARG A CA 1
ATOM 735 C C . ARG A 1 90 ? -8.111 0.793 15.968 1.00 65.81 90 ARG A C 1
ATOM 737 O O . ARG A 1 90 ? -8.987 1.340 16.609 1.00 65.81 90 ARG A O 1
ATOM 744 N N . TYR A 1 91 ? -8.367 -0.045 14.968 1.00 68.00 91 TYR A N 1
ATOM 745 C CA . TYR A 1 91 ? -9.708 -0.257 14.425 1.00 68.00 91 TYR A CA 1
ATOM 746 C C . TYR A 1 91 ? -10.260 -1.633 14.808 1.00 68.00 91 TYR A C 1
ATOM 748 O O . TYR A 1 91 ? -9.536 -2.634 14.799 1.00 68.00 91 TYR A O 1
ATOM 756 N N . LYS A 1 92 ? -11.566 -1.714 15.099 1.00 67.44 92 LYS A N 1
ATOM 757 C CA . LYS A 1 92 ? -12.253 -3.000 15.302 1.00 67.44 92 LYS A CA 1
ATOM 758 C C . LYS A 1 92 ? -12.271 -3.807 13.996 1.00 67.44 92 LYS A C 1
ATOM 760 O O . LYS A 1 92 ? -12.267 -3.259 12.893 1.00 67.44 92 LYS A O 1
ATOM 765 N N . LYS A 1 93 ? -12.337 -5.142 14.111 1.00 68.19 93 LYS A N 1
ATOM 766 C CA . LYS A 1 93 ? -12.409 -6.055 12.951 1.00 68.19 93 LYS A CA 1
ATOM 767 C C . LYS A 1 93 ? -13.585 -5.713 12.026 1.00 68.19 93 LYS A C 1
ATOM 769 O O . LYS A 1 93 ? -13.402 -5.723 10.814 1.00 68.19 93 LYS A O 1
ATOM 774 N N . PHE A 1 94 ? -14.742 -5.375 12.601 1.00 68.50 94 PHE A N 1
ATOM 775 C CA . PHE A 1 94 ? -15.941 -4.975 11.861 1.00 68.50 94 PHE A CA 1
ATOM 776 C C . PHE A 1 94 ? -15.725 -3.681 11.064 1.00 68.50 94 PHE A C 1
ATOM 778 O O . PHE A 1 94 ? -15.981 -3.666 9.867 1.00 68.50 94 PHE A O 1
ATOM 785 N N . SER A 1 95 ? -15.131 -2.647 11.669 1.00 66.25 95 SER A N 1
ATOM 786 C CA . SER A 1 95 ? -14.826 -1.374 10.996 1.00 66.25 95 SER A CA 1
ATOM 787 C C . SER A 1 95 ? -13.810 -1.542 9.858 1.00 66.25 95 SER A C 1
ATOM 789 O O . SER A 1 95 ? -13.863 -0.850 8.846 1.00 66.25 95 SER A O 1
ATOM 791 N N . LEU A 1 96 ? -12.876 -2.493 9.977 1.00 68.06 96 LEU A N 1
ATOM 792 C CA . LEU A 1 96 ? -11.979 -2.858 8.871 1.00 68.06 96 LEU A CA 1
ATOM 793 C C . LEU A 1 96 ? -12.683 -3.667 7.772 1.00 68.06 96 LEU A C 1
ATOM 795 O O . LEU A 1 96 ? -12.246 -3.622 6.625 1.00 68.06 96 LEU A O 1
ATOM 799 N N . GLN A 1 97 ? -13.719 -4.439 8.108 1.00 68.06 97 GLN A N 1
ATOM 800 C CA . GLN A 1 97 ? -14.512 -5.198 7.139 1.00 68.06 97 GLN A CA 1
ATOM 801 C C . GLN A 1 97 ? -15.490 -4.300 6.377 1.00 68.06 97 GLN A C 1
ATOM 803 O O . GLN A 1 97 ? -15.595 -4.455 5.165 1.00 68.06 97 GLN A O 1
ATOM 808 N N . SER A 1 98 ? -16.139 -3.340 7.040 1.00 65.25 98 SER A N 1
ATOM 809 C CA . SER A 1 98 ? -17.065 -2.389 6.407 1.00 65.25 98 SER A CA 1
ATOM 810 C C . SER A 1 98 ? -16.374 -1.458 5.405 1.00 65.25 98 SER A C 1
ATOM 812 O O . SER A 1 98 ? -16.979 -1.055 4.418 1.00 65.25 98 SER A O 1
ATOM 814 N N . ARG A 1 99 ? -15.078 -1.175 5.601 1.00 67.44 99 ARG A N 1
ATOM 815 C CA . ARG A 1 99 ? -14.241 -0.408 4.659 1.00 67.44 99 ARG A CA 1
ATOM 816 C C . ARG A 1 99 ? -13.877 -1.167 3.384 1.00 67.44 99 ARG A C 1
ATOM 818 O O . ARG A 1 99 ? -13.440 -0.547 2.414 1.00 67.44 99 ARG A O 1
ATOM 825 N N . ARG A 1 100 ? -14.011 -2.498 3.367 1.00 67.75 100 ARG A N 1
ATOM 826 C CA . ARG A 1 100 ? -13.708 -3.287 2.172 1.00 67.75 100 ARG A CA 1
ATOM 827 C C . ARG A 1 100 ? -14.840 -3.127 1.174 1.00 67.75 100 ARG A C 1
ATOM 829 O O . ARG A 1 100 ? -15.954 -3.593 1.394 1.00 67.75 100 ARG A O 1
ATOM 836 N N . LEU A 1 101 ? -14.519 -2.522 0.040 1.00 70.44 101 LEU A N 1
ATOM 837 C CA . LEU A 1 101 ? -15.393 -2.555 -1.122 1.00 70.44 101 LEU A CA 1
ATOM 838 C C . LEU A 1 101 ? -15.621 -4.016 -1.538 1.00 70.44 101 LEU A C 1
ATOM 840 O O . LEU A 1 101 ? -14.689 -4.820 -1.506 1.00 70.44 101 LEU A O 1
ATOM 844 N N . LYS A 1 102 ? -16.834 -4.352 -1.996 1.00 75.56 102 LYS A N 1
ATOM 845 C CA . LYS A 1 102 ? -17.163 -5.658 -2.610 1.00 75.56 102 LYS A CA 1
ATOM 846 C C . LYS A 1 102 ? -16.523 -5.836 -4.002 1.00 75.56 102 LYS A C 1
ATOM 848 O O . LYS A 1 102 ? -17.046 -6.551 -4.846 1.00 75.56 102 LYS A O 1
ATOM 853 N N . ILE A 1 103 ? -15.413 -5.148 -4.250 1.00 79.81 103 ILE A N 1
ATOM 854 C CA . ILE A 1 103 ? -14.651 -5.165 -5.494 1.00 79.81 103 ILE A CA 1
ATOM 855 C C . ILE A 1 103 ? -13.400 -6.007 -5.228 1.00 79.81 103 ILE A C 1
ATOM 857 O O . ILE A 1 103 ? -12.761 -5.826 -4.183 1.00 79.81 103 ILE A O 1
ATOM 861 N N . PRO A 1 104 ? -13.030 -6.931 -6.128 1.00 86.25 104 PRO A N 1
ATOM 862 C CA . PRO A 1 104 ? -11.805 -7.699 -5.972 1.00 86.25 104 PRO A CA 1
ATOM 863 C C . PRO A 1 104 ? -10.588 -6.765 -5.927 1.00 86.25 104 PRO A C 1
ATOM 865 O O . PRO A 1 104 ? -10.484 -5.776 -6.652 1.00 86.25 104 PRO A O 1
ATOM 868 N N . ILE A 1 105 ? -9.645 -7.093 -5.048 1.00 87.81 105 ILE A N 1
ATOM 869 C CA . ILE A 1 105 ? -8.451 -6.283 -4.776 1.00 87.81 105 ILE A CA 1
ATOM 870 C C . ILE A 1 105 ? -7.606 -6.045 -6.037 1.00 87.81 105 ILE A C 1
ATOM 872 O O . ILE A 1 105 ? -7.144 -4.924 -6.233 1.00 87.81 105 ILE A O 1
ATOM 876 N N . ASN A 1 106 ? -7.488 -7.026 -6.933 1.00 89.38 106 ASN A N 1
ATOM 877 C CA . ASN A 1 106 ? -6.777 -6.866 -8.203 1.00 89.38 106 ASN A CA 1
ATOM 878 C C . ASN A 1 106 ? -7.383 -5.756 -9.089 1.00 89.38 106 ASN A C 1
ATOM 880 O O . ASN A 1 106 ? -6.655 -4.965 -9.689 1.00 89.38 106 ASN A O 1
ATOM 884 N N . ASP A 1 107 ? -8.711 -5.622 -9.126 1.00 88.38 107 ASP A N 1
ATOM 885 C CA . ASP A 1 107 ? -9.360 -4.565 -9.912 1.00 88.38 107 ASP A CA 1
ATOM 886 C C . ASP A 1 107 ? -9.165 -3.189 -9.269 1.00 88.38 107 ASP A C 1
ATOM 888 O O . ASP A 1 107 ? -8.904 -2.209 -9.971 1.00 88.38 107 ASP A O 1
ATOM 892 N N . LEU A 1 108 ? -9.180 -3.119 -7.932 1.00 88.00 108 LEU A N 1
ATOM 893 C CA . LEU A 1 108 ? -8.823 -1.902 -7.196 1.00 88.00 108 LEU A CA 1
ATOM 894 C C . LEU A 1 108 ? -7.368 -1.495 -7.443 1.00 88.00 108 LEU A C 1
ATOM 896 O O . LEU A 1 108 ? -7.093 -0.314 -7.646 1.00 88.00 108 LEU A O 1
ATOM 900 N N . ILE A 1 109 ? -6.443 -2.458 -7.462 1.00 90.38 109 ILE A N 1
ATOM 901 C CA . ILE A 1 109 ? -5.031 -2.228 -7.779 1.00 90.38 109 ILE A CA 1
ATOM 902 C C . ILE A 1 109 ? -4.905 -1.633 -9.179 1.00 90.38 109 ILE A C 1
ATOM 904 O O . ILE A 1 109 ? -4.317 -0.564 -9.332 1.00 90.38 109 ILE A O 1
ATOM 908 N N . LYS A 1 110 ? -5.487 -2.274 -10.199 1.00 90.81 110 LYS A N 1
ATOM 909 C CA . LYS A 1 110 ? -5.426 -1.781 -11.584 1.00 90.81 110 LYS A CA 1
ATOM 910 C C . LYS A 1 110 ? -6.005 -0.373 -11.705 1.00 90.81 110 LYS A C 1
ATOM 912 O O . LYS A 1 110 ? -5.422 0.468 -12.387 1.00 90.81 110 LYS A O 1
ATOM 917 N N . LEU A 1 111 ? -7.125 -0.108 -11.035 1.00 90.19 111 LEU A N 1
ATOM 918 C CA . LEU A 1 111 ? -7.777 1.199 -11.020 1.00 90.19 111 LEU A CA 1
ATOM 919 C C . LEU A 1 111 ? -6.892 2.271 -10.371 1.00 90.19 111 LEU A C 1
ATOM 921 O O . LEU A 1 111 ? -6.715 3.347 -10.942 1.00 90.19 111 LEU A O 1
ATOM 925 N N . LEU A 1 112 ? -6.297 1.976 -9.214 1.00 90.06 112 LEU A N 1
ATOM 926 C CA . LEU A 1 112 ? -5.401 2.903 -8.524 1.00 90.06 112 LEU A CA 1
ATOM 927 C C . LEU A 1 112 ? -4.120 3.147 -9.326 1.00 90.06 112 LEU A C 1
ATOM 929 O O . LEU A 1 112 ? -3.730 4.300 -9.488 1.00 90.06 112 LEU A O 1
ATOM 933 N N . LEU A 1 113 ? -3.495 2.104 -9.877 1.00 91.25 113 LEU A N 1
ATOM 934 C CA . LEU A 1 113 ? -2.276 2.235 -10.680 1.00 91.25 113 LEU A CA 1
ATOM 935 C C . LEU A 1 113 ? -2.514 3.086 -11.935 1.00 91.25 113 LEU A C 1
ATOM 937 O O . LEU A 1 113 ? -1.740 4.009 -12.190 1.00 91.25 113 LEU A O 1
ATOM 941 N N . LYS A 1 114 ? -3.618 2.856 -12.664 1.00 89.94 114 LYS A N 1
ATOM 942 C CA . LYS A 1 114 ? -4.010 3.680 -13.826 1.00 89.94 114 LYS A CA 1
ATOM 943 C C . LYS A 1 114 ? -4.217 5.151 -13.455 1.00 89.94 114 LYS A C 1
ATOM 945 O O . LYS A 1 114 ? -3.840 6.037 -14.214 1.00 89.94 114 LYS A O 1
ATOM 950 N N . ASN A 1 115 ? -4.734 5.415 -12.257 1.00 89.38 115 ASN A N 1
ATOM 951 C CA . ASN A 1 115 ? -4.960 6.763 -11.736 1.00 89.38 115 ASN A CA 1
ATOM 952 C C . ASN A 1 115 ? -3.776 7.319 -10.924 1.00 89.38 115 ASN A C 1
ATOM 954 O O . ASN A 1 115 ? -3.967 8.181 -10.065 1.00 89.38 115 ASN A O 1
ATOM 958 N N . LYS A 1 116 ? -2.542 6.845 -11.151 1.00 88.62 116 LYS A N 1
ATOM 959 C CA . LYS A 1 116 ? -1.325 7.334 -10.463 1.00 88.62 116 LYS A CA 1
ATOM 960 C C . LYS A 1 116 ? -1.409 7.243 -8.927 1.00 88.62 116 LYS A C 1
ATOM 962 O O . LYS A 1 116 ? -0.886 8.089 -8.199 1.00 88.62 116 LYS A O 1
ATOM 967 N N . GLY A 1 117 ? -2.091 6.218 -8.426 1.00 83.88 117 GLY A N 1
ATOM 968 C CA . GLY A 1 117 ? -2.337 5.979 -7.009 1.00 83.88 117 GLY A CA 1
ATOM 969 C C . GLY A 1 117 ? -3.476 6.822 -6.436 1.00 83.88 117 GLY A C 1
ATOM 970 O O . GLY A 1 117 ? -3.615 6.884 -5.215 1.00 83.88 117 GLY A O 1
ATOM 971 N N . ASN A 1 118 ? -4.286 7.487 -7.269 1.00 85.69 118 ASN A N 1
ATOM 972 C CA . ASN A 1 118 ? -5.432 8.298 -6.856 1.00 85.69 118 ASN A CA 1
ATOM 973 C C . ASN A 1 118 ? -6.777 7.584 -7.005 1.00 85.69 118 ASN A C 1
ATOM 975 O O . ASN A 1 118 ? -6.959 6.745 -7.881 1.00 85.69 118 ASN A O 1
ATOM 979 N N . TRP A 1 119 ? -7.715 7.912 -6.110 1.00 81.44 119 TRP A N 1
ATOM 980 C CA . TRP A 1 119 ? -9.097 7.476 -6.289 1.00 81.44 119 TRP A CA 1
ATOM 981 C C . TRP A 1 119 ? -9.705 8.334 -7.398 1.00 81.44 119 TRP A C 1
ATOM 983 O O . TRP A 1 119 ? -9.498 9.548 -7.370 1.00 81.44 119 TRP A O 1
ATOM 993 N N . PRO A 1 120 ? -10.424 7.746 -8.365 1.00 77.56 120 PRO A N 1
ATOM 994 C CA . PRO A 1 120 ? -11.223 8.537 -9.279 1.00 77.56 120 PRO A CA 1
ATOM 995 C C . PRO A 1 120 ? -12.317 9.228 -8.460 1.00 77.56 120 PRO A C 1
ATOM 997 O O . PRO A 1 120 ? -12.921 8.603 -7.587 1.00 77.56 120 PRO A O 1
ATOM 1000 N N . GLU A 1 121 ? -12.562 10.507 -8.737 1.00 63.25 121 GLU A N 1
ATOM 1001 C CA . GLU A 1 121 ? -13.429 11.394 -7.941 1.00 63.25 121 GLU A CA 1
ATOM 1002 C C . GLU A 1 121 ? -14.836 10.825 -7.692 1.00 63.25 121 GLU A C 1
ATOM 1004 O O . GLU A 1 121 ? -15.446 11.109 -6.668 1.00 63.25 121 GLU A O 1
ATOM 1009 N N . LYS A 1 122 ? -15.324 9.953 -8.583 1.00 59.25 122 LYS A N 1
ATOM 1010 C CA . LYS A 1 122 ? -16.645 9.314 -8.488 1.00 59.25 122 LYS A CA 1
ATOM 1011 C C . LYS A 1 122 ? -16.711 8.065 -7.594 1.00 59.25 122 LYS A C 1
ATOM 1013 O O . LYS A 1 122 ? -17.804 7.693 -7.193 1.00 59.25 122 LYS A O 1
ATOM 1018 N N . ASN A 1 123 ? -15.581 7.429 -7.270 1.00 57.62 123 ASN A N 1
ATOM 1019 C CA . ASN A 1 123 ? -15.527 6.181 -6.488 1.00 57.62 123 ASN A CA 1
ATOM 1020 C C . ASN A 1 123 ? -14.574 6.313 -5.298 1.00 57.62 123 ASN A C 1
ATOM 1022 O O . ASN A 1 123 ? -13.740 5.436 -5.067 1.00 57.62 123 ASN A O 1
ATOM 1026 N N . ILE A 1 124 ? -14.653 7.418 -4.558 1.00 58.94 124 ILE A N 1
ATOM 1027 C CA . ILE A 1 124 ? -13.974 7.494 -3.267 1.00 58.94 124 ILE A CA 1
ATOM 1028 C C . ILE A 1 124 ? -14.740 6.535 -2.346 1.00 58.94 124 ILE A C 1
ATOM 1030 O O . ILE A 1 124 ? -15.901 6.816 -2.041 1.00 58.94 124 ILE A O 1
ATOM 1034 N N . PRO A 1 125 ? -14.164 5.387 -1.926 1.00 58.53 125 PRO A N 1
ATOM 1035 C CA . PRO A 1 125 ? -14.780 4.603 -0.864 1.00 58.53 125 PRO A CA 1
ATOM 1036 C C . PRO A 1 125 ? -15.022 5.560 0.292 1.00 58.53 125 PRO A C 1
ATOM 1038 O O . PRO A 1 125 ? -14.103 6.303 0.639 1.00 58.53 125 PRO A O 1
ATOM 1041 N N . GLY A 1 126 ? -16.232 5.563 0.850 1.00 49.56 126 GLY A N 1
ATOM 1042 C CA . GLY A 1 126 ? -16.540 6.286 2.076 1.00 49.56 126 GLY A CA 1
ATOM 1043 C C . GLY A 1 126 ? -15.645 5.762 3.193 1.00 49.56 126 GLY A C 1
ATOM 1044 O O . GLY A 1 126 ? -16.040 4.905 3.976 1.00 49.56 126 GLY A O 1
ATOM 1045 N N . ILE A 1 127 ? -14.395 6.223 3.231 1.00 52.06 127 ILE A N 1
ATOM 1046 C CA . ILE A 1 127 ? -13.503 6.076 4.362 1.00 52.06 127 ILE A CA 1
ATOM 1047 C C . ILE A 1 127 ? -14.059 7.091 5.341 1.00 52.06 127 ILE A C 1
ATOM 1049 O O . ILE A 1 127 ? -13.582 8.222 5.424 1.00 52.06 127 ILE A O 1
ATOM 1053 N N . TYR A 1 128 ? -15.131 6.700 6.026 1.00 45.06 128 TYR A N 1
ATOM 1054 C CA . TYR A 1 128 ? -15.553 7.402 7.214 1.00 45.06 128 TYR A CA 1
ATOM 1055 C C . TYR A 1 128 ? -14.310 7.490 8.092 1.00 45.06 128 TYR A C 1
ATOM 1057 O O . TYR A 1 128 ? -13.650 6.478 8.380 1.00 45.06 128 TYR A O 1
ATOM 1065 N N . ILE A 1 129 ? -13.938 8.720 8.443 1.00 46.59 129 ILE A N 1
ATOM 1066 C CA . ILE A 1 129 ? -12.900 9.014 9.429 1.00 46.59 129 ILE A CA 1
ATOM 1067 C C . ILE A 1 129 ? -13.500 8.681 10.800 1.00 46.59 129 ILE A C 1
ATOM 1069 O O . ILE A 1 129 ? -13.545 9.497 11.712 1.00 46.59 129 ILE A O 1
ATOM 1073 N N . ASP A 1 130 ? -14.017 7.465 10.926 1.00 44.66 130 ASP A N 1
ATOM 1074 C CA . ASP A 1 130 ? -14.449 6.906 12.176 1.00 44.66 130 ASP A CA 1
ATOM 1075 C C . ASP A 1 130 ? -13.159 6.624 12.922 1.00 44.66 130 ASP A C 1
ATOM 1077 O O . ASP A 1 130 ? -12.429 5.659 12.645 1.00 44.66 130 ASP A O 1
ATOM 1081 N N . TRP A 1 131 ? -12.861 7.515 13.860 1.00 48.09 131 TRP A N 1
ATOM 1082 C CA . TRP A 1 131 ? -11.921 7.302 14.952 1.00 48.09 131 TRP A CA 1
ATOM 1083 C C . TRP A 1 131 ? -12.478 6.251 15.924 1.00 48.09 131 TRP A C 1
ATOM 1085 O O . TRP A 1 131 ? -12.396 6.409 17.136 1.00 48.09 131 TRP A O 1
ATOM 1095 N N . GLU A 1 132 ? -13.081 5.179 15.407 1.00 46.12 132 GLU A N 1
ATOM 1096 C CA . GLU A 1 132 ? -13.537 4.059 16.211 1.00 46.12 132 GLU A CA 1
ATOM 1097 C C . GLU A 1 132 ? -12.313 3.320 16.733 1.00 46.12 132 GLU A C 1
ATOM 1099 O O . GLU A 1 132 ? -11.665 2.545 16.020 1.00 46.12 132 GLU A O 1
ATOM 1104 N N . LEU A 1 133 ? -12.000 3.597 17.992 1.00 49.78 133 LEU A N 1
ATOM 1105 C CA . LEU A 1 133 ? -10.922 2.965 18.719 1.00 49.78 133 LEU A CA 1
ATOM 1106 C C . LEU A 1 133 ? -11.357 1.561 19.142 1.00 49.78 133 LEU A C 1
ATOM 1108 O O . LEU A 1 133 ? -12.409 1.339 19.742 1.00 49.78 133 LEU A O 1
ATOM 1112 N N . ALA A 1 134 ? -10.539 0.568 18.809 1.00 49.00 134 ALA A N 1
ATOM 1113 C CA . ALA A 1 134 ? -10.623 -0.738 19.437 1.00 49.00 134 ALA A CA 1
ATOM 1114 C C . ALA A 1 134 ? -10.362 -0.582 20.952 1.00 49.00 134 ALA A C 1
ATOM 1116 O O . ALA A 1 134 ? -9.552 0.254 21.343 1.00 49.00 134 ALA A O 1
ATOM 1117 N N . PRO A 1 135 ? -10.954 -1.412 21.824 1.00 48.97 135 PRO A N 1
ATOM 1118 C CA . PRO A 1 135 ? -10.815 -1.267 23.280 1.00 48.97 135 PRO A CA 1
ATOM 1119 C C . PRO A 1 135 ? -9.366 -1.368 23.807 1.00 48.97 135 PRO A C 1
ATOM 1121 O O . PRO A 1 135 ? -9.049 -0.816 24.856 1.00 48.97 135 PRO A O 1
ATOM 1124 N N . LYS A 1 136 ? -8.443 -2.022 23.077 1.00 45.78 136 LYS A N 1
ATOM 1125 C CA . LYS A 1 136 ? -6.996 -1.954 23.385 1.00 45.78 136 LYS A CA 1
ATOM 1126 C C . LYS A 1 136 ? -6.400 -0.569 23.100 1.00 45.78 136 LYS A C 1
ATOM 1128 O O . LYS A 1 136 ? -5.523 -0.119 23.826 1.00 45.78 136 LYS A O 1
ATOM 1133 N N . ALA A 1 137 ? -6.902 0.107 22.072 1.00 51.06 137 ALA A N 1
ATOM 1134 C CA . ALA A 1 137 ? -6.413 1.403 21.641 1.00 51.06 137 ALA A CA 1
ATOM 1135 C C . ALA A 1 137 ? -6.853 2.553 22.546 1.00 51.06 137 ALA A C 1
ATOM 1137 O O . ALA A 1 137 ? -6.085 3.492 22.701 1.00 51.06 137 ALA A O 1
ATOM 1138 N N . GLU A 1 138 ? -8.024 2.472 23.185 1.00 50.06 138 GLU A N 1
ATOM 1139 C CA . GLU A 1 138 ? -8.421 3.442 24.219 1.00 50.06 138 GLU A CA 1
ATOM 1140 C C . GLU A 1 138 ? -7.458 3.421 25.410 1.00 50.06 138 GLU A C 1
ATOM 1142 O O . GLU A 1 138 ? -6.981 4.473 25.833 1.00 50.06 138 GLU A O 1
ATOM 1147 N N . LYS A 1 139 ? -7.099 2.225 25.901 1.00 53.50 139 LYS A N 1
ATOM 1148 C CA . LYS A 1 139 ? -6.126 2.073 26.995 1.00 53.50 139 LYS A CA 1
ATOM 1149 C C . LYS A 1 139 ? -4.736 2.588 26.613 1.00 53.50 139 LYS A C 1
ATOM 1151 O O . LYS A 1 139 ? -4.110 3.276 27.408 1.00 53.50 139 LYS A O 1
ATOM 1156 N N . GLU A 1 140 ? -4.264 2.308 25.398 1.00 52.78 140 GLU A N 1
ATOM 1157 C CA . GLU A 1 140 ? -2.974 2.823 24.912 1.00 52.78 140 GLU A CA 1
ATOM 1158 C C . GLU A 1 140 ? -2.998 4.332 24.608 1.00 52.78 140 GLU A C 1
ATOM 1160 O O . GLU A 1 140 ? -1.985 5.004 24.776 1.00 52.78 140 GLU A O 1
ATOM 1165 N N . LEU A 1 141 ? -4.140 4.903 24.214 1.00 53.09 141 LEU A N 1
ATOM 1166 C CA . LEU A 1 141 ? -4.290 6.349 24.006 1.00 53.09 141 LEU A CA 1
ATOM 1167 C C . LEU A 1 141 ? -4.279 7.146 25.305 1.00 53.09 141 LEU A C 1
ATOM 1169 O O . LEU A 1 141 ? -3.757 8.258 25.310 1.00 53.09 141 LEU A O 1
ATOM 1173 N N . MET A 1 142 ? -4.800 6.586 26.400 1.00 56.28 142 MET A N 1
ATOM 1174 C CA . MET A 1 142 ? -4.627 7.180 27.732 1.00 56.28 142 MET A CA 1
ATOM 1175 C C . MET A 1 142 ? -3.151 7.234 28.155 1.00 56.28 142 MET A C 1
ATOM 1177 O O . MET A 1 142 ? -2.784 8.081 28.964 1.00 56.28 142 MET A O 1
ATOM 1181 N N . LEU A 1 143 ? -2.309 6.362 27.591 1.00 53.62 143 LEU A N 1
ATOM 1182 C CA . LEU A 1 143 ?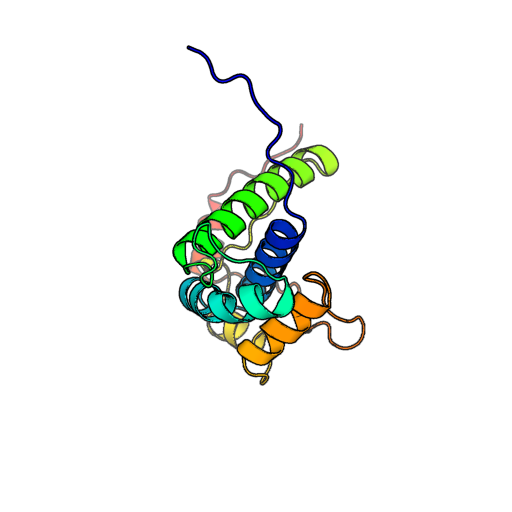 -0.874 6.276 27.872 1.00 53.62 143 LEU A CA 1
ATOM 1183 C C . LEU A 1 143 ? -0.009 7.094 26.900 1.00 53.62 143 LEU A C 1
ATOM 1185 O O . LEU A 1 143 ? 1.189 7.246 27.134 1.00 53.62 143 LEU A O 1
ATOM 1189 N N . MET A 1 144 ? -0.574 7.627 25.811 1.00 44.41 144 MET A N 1
ATOM 1190 C CA . MET A 1 144 ? 0.189 8.472 24.894 1.00 44.41 144 MET A CA 1
ATOM 1191 C C . MET A 1 144 ? 0.369 9.872 25.496 1.00 44.41 144 MET A C 1
ATOM 1193 O O . MET A 1 144 ? -0.629 10.518 25.828 1.00 44.41 144 MET A O 1
ATOM 1197 N N . PRO A 1 145 ? 1.610 10.392 25.595 1.00 44.16 145 PRO A N 1
ATOM 1198 C CA . PRO A 1 145 ? 1.819 11.768 26.010 1.00 44.16 145 PRO A CA 1
ATOM 1199 C C . PRO A 1 145 ? 1.120 12.675 25.000 1.00 44.16 145 PRO A C 1
ATOM 1201 O O . PRO A 1 145 ? 1.424 12.664 23.805 1.00 44.16 145 PRO A O 1
ATOM 1204 N N . ARG A 1 146 ? 0.146 13.455 25.475 1.00 42.50 146 ARG A N 1
ATOM 1205 C CA . ARG A 1 146 ? -0.418 14.543 24.680 1.00 42.50 146 ARG A CA 1
ATOM 1206 C C . ARG A 1 146 ? 0.729 15.519 24.447 1.00 42.50 146 ARG A C 1
ATOM 1208 O O . ARG A 1 146 ? 1.258 16.069 25.409 1.00 42.50 146 ARG A O 1
ATOM 1215 N N . CYS A 1 147 ? 1.147 15.705 23.198 1.00 40.62 147 CYS A N 1
ATOM 1216 C CA . CYS A 1 147 ? 2.034 16.808 22.851 1.00 40.62 147 CYS A CA 1
ATOM 1217 C C . CYS A 1 147 ? 1.267 18.106 23.124 1.00 40.62 147 CYS A C 1
ATOM 1219 O O . CYS A 1 147 ? 0.515 18.581 22.277 1.00 40.62 147 CYS A O 1
ATOM 1221 N N . VAL A 1 148 ? 1.402 18.630 24.340 1.00 41.34 148 VAL A N 1
ATOM 1222 C CA . VAL A 1 148 ? 0.970 19.980 24.679 1.00 41.34 148 VAL A CA 1
ATOM 1223 C C . VAL A 1 148 ? 1.990 20.894 24.018 1.00 41.34 148 VAL A C 1
ATOM 1225 O O . VAL A 1 148 ? 3.141 20.955 24.449 1.00 41.34 148 VAL A O 1
ATOM 1228 N N . LEU A 1 149 ? 1.594 21.528 22.917 1.00 39.72 149 LEU A N 1
ATOM 1229 C CA . LEU A 1 149 ? 2.344 22.653 22.374 1.00 39.72 149 LEU A CA 1
ATOM 1230 C C . LEU A 1 149 ? 2.326 23.741 23.456 1.00 39.72 149 LEU A C 1
ATOM 1232 O O . LEU A 1 149 ? 1.249 24.197 23.840 1.00 39.72 149 LEU A O 1
ATOM 1236 N N . LYS A 1 150 ? 3.502 24.050 24.007 1.00 39.41 150 LYS A N 1
ATOM 1237 C CA . LYS A 1 150 ? 3.728 25.279 24.770 1.00 39.41 150 LYS A CA 1
ATOM 1238 C C . LYS A 1 150 ? 3.947 26.425 23.799 1.00 39.41 150 LYS A C 1
ATOM 1240 O O . LYS A 1 150 ? 4.621 26.175 22.773 1.00 39.41 150 LYS A O 1
#

Radius of gyration: 17.54 Å; chains: 1; bounding box: 54×35×45 Å